Protein AF-A0A7J9ZP73-F1 (afdb_monomer)

Solvent-accessible surface area (backbone atoms only — not comparable to full-atom values): 9894 Å² total; per-residue (Å²): 138,87,81,84,78,84,78,83,79,86,74,84,54,71,73,66,78,67,55,76,90,69,78,87,76,85,86,81,82,85,82,79,86,84,84,83,92,80,88,84,81,82,84,74,81,84,78,79,77,85,75,76,73,77,71,78,84,77,76,79,77,88,71,97,74,85,87,87,83,90,74,56,74,65,59,51,48,53,53,51,52,50,44,49,45,37,36,72,78,68,68,41,88,68,55,72,68,56,54,54,49,52,54,49,52,53,53,50,52,42,34,72,75,46,47,89,74,12,70,66,55,52,51,55,58,72,68,47,70,89,87,82,80,83,92,74,88,84,130

Structure (mmCIF, N/CA/C/O backbone):
data_AF-A0A7J9ZP73-F1
#
_entry.id   AF-A0A7J9ZP73-F1
#
loop_
_atom_site.group_PDB
_atom_site.id
_atom_site.type_symbol
_atom_site.label_atom_id
_atom_site.label_alt_id
_atom_site.label_comp_id
_atom_site.label_asym_id
_atom_site.label_entity_id
_atom_site.label_seq_id
_atom_site.pdbx_PDB_ins_code
_atom_site.Cartn_x
_atom_site.Cartn_y
_atom_site.Cartn_z
_atom_site.occupancy
_atom_site.B_iso_or_equiv
_atom_site.auth_seq_id
_atom_site.auth_comp_id
_atom_site.auth_asym_id
_atom_site.auth_atom_id
_atom_site.pdbx_PDB_model_num
ATOM 1 N N . MET A 1 1 ? 33.137 33.654 18.403 1.00 43.41 1 MET A N 1
ATOM 2 C CA . MET A 1 1 ? 32.162 32.858 17.625 1.00 43.41 1 MET A CA 1
ATOM 3 C C . MET A 1 1 ? 32.699 32.674 16.212 1.00 43.41 1 MET A C 1
ATOM 5 O O . MET A 1 1 ? 32.753 33.643 15.468 1.00 43.41 1 MET A O 1
ATOM 9 N N . ALA A 1 2 ? 33.208 31.484 15.880 1.00 46.41 2 ALA A N 1
ATOM 10 C CA . ALA A 1 2 ? 33.853 31.215 14.594 1.00 46.41 2 ALA A CA 1
ATOM 11 C C . ALA A 1 2 ? 32.820 30.741 13.557 1.00 46.41 2 ALA A C 1
ATOM 13 O O . ALA A 1 2 ? 32.136 29.745 13.771 1.00 46.41 2 ALA A O 1
ATOM 14 N N . SER A 1 3 ? 32.706 31.474 12.449 1.00 51.09 3 SER A N 1
ATOM 15 C CA . SER A 1 3 ? 31.826 31.156 11.320 1.00 51.09 3 SER A CA 1
ATOM 16 C C . SER A 1 3 ? 32.435 30.035 10.470 1.00 51.09 3 SER A C 1
ATOM 18 O O . SER A 1 3 ? 33.558 30.162 9.974 1.00 51.09 3 SER A O 1
ATOM 20 N N . ALA A 1 4 ? 31.719 28.919 10.320 1.00 58.16 4 ALA A N 1
ATOM 21 C CA . ALA A 1 4 ? 32.162 27.778 9.526 1.00 58.16 4 ALA A CA 1
ATOM 22 C C . ALA A 1 4 ? 32.095 28.110 8.022 1.00 58.16 4 ALA A C 1
ATOM 24 O O . ALA A 1 4 ? 31.022 28.293 7.449 1.00 58.16 4 ALA A O 1
ATOM 25 N N . ARG A 1 5 ? 33.259 28.183 7.362 1.00 57.28 5 ARG A N 1
ATOM 26 C CA . ARG A 1 5 ? 33.366 28.377 5.907 1.00 57.28 5 ARG A CA 1
ATOM 27 C C . ARG A 1 5 ? 32.904 27.118 5.169 1.00 57.28 5 ARG A C 1
ATOM 29 O O . ARG A 1 5 ? 33.578 26.092 5.215 1.00 57.28 5 ARG A O 1
ATOM 36 N N . SER A 1 6 ? 31.800 27.224 4.429 1.00 67.56 6 SER A N 1
ATOM 37 C CA . SER A 1 6 ? 31.396 26.230 3.429 1.00 67.56 6 SER A CA 1
ATOM 38 C C . SER A 1 6 ? 32.473 26.144 2.341 1.00 67.56 6 SER A C 1
ATOM 40 O O . SER A 1 6 ? 32.657 27.069 1.546 1.00 67.56 6 SER A O 1
ATOM 42 N N . ARG A 1 7 ? 33.243 25.053 2.342 1.00 69.88 7 ARG A N 1
ATOM 43 C CA . ARG A 1 7 ? 34.261 24.786 1.326 1.00 69.88 7 ARG A CA 1
ATOM 44 C C . ARG A 1 7 ? 33.558 24.132 0.140 1.00 69.88 7 ARG A C 1
ATOM 46 O O . ARG A 1 7 ? 33.253 22.945 0.177 1.00 69.88 7 ARG A O 1
ATOM 53 N N . ARG A 1 8 ? 33.263 24.917 -0.898 1.00 71.00 8 ARG A N 1
ATOM 54 C CA . ARG A 1 8 ? 32.769 24.376 -2.170 1.00 71.00 8 ARG A CA 1
ATOM 55 C C . ARG A 1 8 ? 33.870 23.507 -2.775 1.00 71.00 8 ARG A C 1
ATOM 57 O O . ARG A 1 8 ? 34.963 23.998 -3.048 1.00 71.00 8 ARG A O 1
ATOM 64 N N . VAL A 1 9 ? 33.593 22.217 -2.918 1.00 75.75 9 VAL A N 1
ATOM 65 C CA . VAL A 1 9 ? 34.465 21.278 -3.624 1.00 75.75 9 VAL A CA 1
ATOM 66 C C . VAL A 1 9 ? 34.189 21.444 -5.114 1.00 75.75 9 VAL A C 1
ATOM 68 O O . VAL A 1 9 ? 33.047 21.304 -5.548 1.00 75.75 9 VAL A O 1
ATOM 71 N N . ASN A 1 10 ? 35.224 21.769 -5.887 1.00 73.88 10 ASN A N 1
ATOM 72 C CA . ASN A 1 10 ? 35.134 21.788 -7.342 1.00 73.88 10 ASN A CA 1
ATOM 73 C C . ASN A 1 10 ? 35.196 20.345 -7.845 1.00 73.88 10 ASN A C 1
ATOM 75 O O . ASN A 1 10 ? 36.217 19.677 -7.693 1.00 73.88 10 ASN A O 1
ATOM 79 N N . LEU A 1 11 ? 34.088 19.868 -8.407 1.00 79.06 11 LEU A N 1
ATOM 80 C CA . LEU A 1 11 ? 34.029 18.592 -9.111 1.00 79.06 11 LEU A CA 1
ATOM 81 C C . LEU A 1 11 ? 34.440 18.804 -10.577 1.00 79.06 11 LEU A C 1
ATOM 83 O O . LEU A 1 11 ? 34.036 19.813 -11.164 1.00 79.06 11 LEU A O 1
ATOM 87 N N . PRO A 1 12 ? 35.218 17.880 -11.169 1.00 80.75 12 PRO A N 1
ATOM 88 C CA . PRO A 1 12 ? 35.587 17.951 -12.578 1.00 80.75 12 PRO A CA 1
ATOM 89 C C . PRO A 1 12 ? 34.332 17.930 -13.457 1.00 80.75 12 PRO A C 1
ATOM 91 O O . PRO A 1 12 ? 33.377 17.191 -13.200 1.00 80.75 12 PRO A O 1
ATOM 94 N N . GLY A 1 13 ? 34.316 18.779 -14.484 1.00 78.94 13 GLY A N 1
ATOM 95 C CA . GLY A 1 13 ? 33.191 18.881 -15.410 1.00 78.94 13 GLY A CA 1
ATOM 96 C C . GLY A 1 13 ? 33.041 17.627 -16.275 1.00 78.94 13 GLY A C 1
ATOM 97 O O . GLY A 1 13 ? 33.998 16.890 -16.501 1.00 78.94 13 GLY A O 1
ATOM 98 N N . ALA A 1 14 ? 31.848 17.401 -16.832 1.00 77.56 14 ALA A N 1
ATOM 99 C CA . ALA A 1 14 ? 31.577 16.243 -17.693 1.00 77.56 14 ALA A CA 1
ATOM 100 C C . ALA A 1 14 ? 32.553 16.130 -18.883 1.00 77.56 14 ALA A C 1
ATOM 102 O O . ALA A 1 14 ? 32.925 15.030 -19.278 1.00 77.56 14 ALA A O 1
ATOM 103 N N . ALA A 1 15 ? 33.029 17.261 -19.409 1.00 68.31 15 ALA A N 1
ATOM 104 C CA . ALA A 1 15 ? 34.023 17.292 -20.481 1.00 68.31 15 ALA A CA 1
ATOM 105 C C . ALA A 1 15 ? 35.360 16.626 -20.098 1.00 68.31 15 ALA A C 1
ATOM 107 O O . ALA A 1 15 ? 36.056 16.117 -20.972 1.00 68.31 15 ALA A O 1
ATOM 108 N N . GLU A 1 16 ? 35.710 16.596 -18.809 1.00 74.62 16 GLU A N 1
ATOM 109 C CA . GLU A 1 16 ? 36.910 15.915 -18.314 1.00 74.62 16 GLU A CA 1
ATOM 110 C C . GLU A 1 16 ? 36.682 14.412 -18.139 1.00 74.62 16 GLU A C 1
ATOM 112 O O . GLU A 1 16 ? 37.574 13.622 -18.436 1.00 74.62 16 GLU A O 1
ATOM 117 N N . LEU A 1 17 ? 35.471 14.006 -17.740 1.00 76.38 17 LEU A N 1
ATOM 118 C CA . LEU A 1 17 ? 35.100 12.594 -17.588 1.00 76.38 17 LEU A CA 1
ATOM 119 C C . LEU A 1 17 ? 35.049 11.850 -18.926 1.00 76.38 17 LEU A C 1
ATOM 121 O O . LEU A 1 17 ? 35.345 10.661 -18.986 1.00 76.38 17 LEU A O 1
ATOM 125 N N . PHE A 1 18 ? 34.670 12.551 -19.995 1.00 73.56 18 PHE A N 1
ATOM 126 C CA . PHE A 1 18 ? 34.523 11.977 -21.331 1.00 73.56 18 PHE A CA 1
ATOM 127 C C . PHE A 1 18 ? 35.654 12.372 -22.283 1.00 73.56 18 PHE A C 1
ATOM 129 O O . PHE A 1 18 ? 35.516 12.177 -23.490 1.00 73.56 18 PHE A O 1
ATOM 136 N N . ARG A 1 19 ? 36.773 12.915 -21.774 1.00 71.19 19 ARG A N 1
ATOM 137 C CA . ARG A 1 19 ? 37.930 13.239 -22.614 1.00 71.19 19 ARG A CA 1
ATOM 138 C C . ARG A 1 19 ? 38.539 11.938 -23.156 1.00 71.19 19 ARG A C 1
ATOM 140 O O . ARG A 1 19 ? 39.084 11.160 -22.373 1.00 71.19 19 ARG A O 1
ATOM 147 N N . PRO A 1 20 ? 38.510 11.697 -24.479 1.00 66.81 20 PRO A N 1
ATOM 148 C CA . PRO A 1 20 ? 39.157 10.531 -25.061 1.00 66.81 20 PRO A CA 1
ATOM 149 C C . PRO A 1 20 ? 40.669 10.656 -24.853 1.00 66.81 20 PRO A C 1
ATOM 151 O O . PRO A 1 20 ? 41.276 11.645 -25.272 1.00 66.81 20 PRO A O 1
ATOM 154 N N . THR A 1 21 ? 41.292 9.668 -24.211 1.00 57.50 21 THR A N 1
ATOM 155 C CA . THR A 1 21 ? 42.751 9.558 -24.081 1.00 57.50 21 THR A CA 1
ATOM 156 C C . THR A 1 21 ? 43.356 9.127 -25.417 1.00 57.50 21 THR A C 1
ATOM 158 O O . THR A 1 21 ? 43.883 8.026 -25.547 1.00 57.50 21 THR A O 1
ATOM 161 N N . THR A 1 22 ? 43.246 9.966 -26.445 1.00 55.03 22 THR A N 1
ATOM 162 C CA . THR A 1 22 ? 44.086 9.822 -27.632 1.00 55.03 22 THR A CA 1
ATOM 163 C C . THR A 1 22 ? 45.334 10.666 -27.410 1.00 55.03 22 THR A C 1
ATOM 165 O O . THR A 1 22 ? 45.267 11.889 -27.284 1.00 55.03 22 THR A O 1
ATOM 168 N N . SER A 1 23 ? 46.475 9.996 -27.271 1.00 47.88 23 SER A N 1
ATOM 169 C CA . SER A 1 23 ? 47.790 10.631 -27.221 1.00 47.88 23 SER A CA 1
ATOM 170 C C . SER A 1 23 ? 47.969 11.571 -28.420 1.00 47.88 23 SER A C 1
ATOM 172 O O . SER A 1 23 ? 47.596 11.189 -29.534 1.00 47.88 23 SER A O 1
ATOM 174 N N . PRO A 1 24 ? 48.552 12.773 -28.257 1.00 47.19 24 PRO A N 1
ATOM 175 C CA . PRO A 1 24 ? 48.954 13.569 -29.404 1.00 47.19 2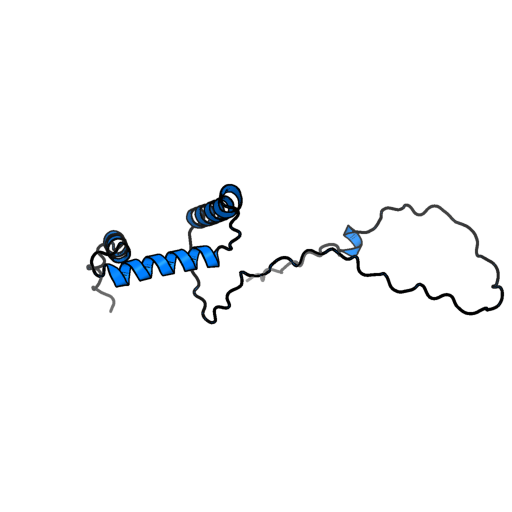4 PRO A CA 1
ATOM 176 C C . PRO A 1 24 ? 50.205 12.925 -30.012 1.00 47.19 24 PRO A C 1
ATOM 178 O O . PRO A 1 24 ? 51.295 12.995 -29.448 1.00 47.19 24 PRO A O 1
ATOM 181 N N . ALA A 1 25 ? 50.038 12.252 -31.150 1.00 46.78 25 ALA A N 1
ATOM 182 C CA . ALA A 1 25 ? 51.156 11.889 -32.012 1.00 46.78 25 ALA A CA 1
ATOM 183 C C . ALA A 1 25 ? 51.759 13.166 -32.645 1.00 46.78 25 ALA A C 1
ATOM 185 O O . ALA A 1 25 ? 51.019 14.122 -32.901 1.00 46.78 25 ALA A O 1
ATOM 186 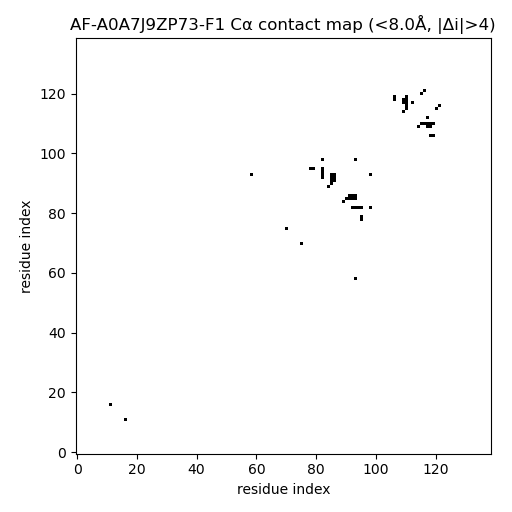N N . PRO A 1 26 ? 53.079 13.223 -32.898 1.00 48.94 26 PRO A N 1
ATOM 187 C CA . PRO A 1 26 ? 53.720 14.416 -33.439 1.00 48.94 26 PRO A CA 1
ATOM 188 C C . PRO A 1 26 ? 53.521 14.566 -34.961 1.00 48.94 26 PRO A C 1
ATOM 190 O O . PRO A 1 26 ? 53.806 13.648 -35.716 1.00 48.94 26 PRO A O 1
ATOM 193 N N . GLN A 1 27 ? 53.075 15.772 -35.344 1.00 48.81 27 GLN A N 1
ATOM 194 C CA . GLN A 1 27 ? 53.282 16.559 -36.581 1.00 48.81 27 GLN A CA 1
ATOM 195 C C . GLN A 1 27 ? 53.126 15.928 -37.985 1.00 48.81 27 GLN A C 1
ATOM 197 O O . GLN A 1 27 ? 53.837 15.006 -38.367 1.00 48.81 27 GLN A O 1
ATOM 202 N N . ALA A 1 28 ? 52.334 16.607 -38.829 1.00 46.06 28 ALA A N 1
ATOM 203 C CA . ALA A 1 28 ? 52.503 16.662 -40.287 1.00 46.06 28 ALA A CA 1
ATOM 204 C C . ALA A 1 28 ? 52.243 18.113 -40.794 1.00 46.06 28 ALA A C 1
ATOM 206 O O . ALA A 1 28 ? 51.439 18.816 -40.179 1.00 46.06 28 ALA A O 1
ATOM 207 N N . PRO A 1 29 ? 52.952 18.588 -41.843 1.00 53.78 29 PRO A N 1
ATOM 208 C CA . PRO A 1 29 ? 53.025 20.000 -42.267 1.00 53.78 29 PRO A CA 1
ATOM 209 C C . PRO A 1 29 ? 51.741 20.520 -42.958 1.00 53.78 29 PRO A C 1
ATOM 211 O O . PRO A 1 29 ? 50.882 19.718 -43.324 1.00 53.78 29 PRO A O 1
ATOM 214 N N . PRO A 1 30 ? 51.582 21.853 -43.131 1.00 58.44 30 PRO A N 1
ATOM 215 C CA . PRO A 1 30 ? 50.337 22.461 -43.610 1.00 58.44 30 PRO A CA 1
ATOM 216 C C . PRO A 1 30 ? 50.002 22.094 -45.071 1.00 58.44 30 PRO A C 1
ATOM 218 O O . PRO A 1 30 ? 50.911 22.030 -45.902 1.00 58.44 30 PRO A O 1
ATOM 221 N N . PRO A 1 31 ? 48.713 21.901 -45.417 1.00 53.62 31 PRO A N 1
ATOM 222 C CA . PRO A 1 31 ? 48.285 21.728 -46.801 1.00 53.62 31 PRO A CA 1
ATOM 223 C C . PRO A 1 31 ? 48.338 23.062 -47.568 1.00 53.62 31 PRO A C 1
ATOM 225 O O . PRO A 1 31 ? 48.064 24.126 -47.014 1.00 53.62 31 PRO A O 1
ATOM 228 N N . GLY A 1 32 ? 48.721 22.987 -48.846 1.00 56.47 32 GLY A N 1
ATOM 229 C CA . GLY A 1 32 ? 48.766 24.113 -49.784 1.00 56.47 32 GLY A CA 1
ATOM 230 C C . GLY A 1 32 ? 47.382 24.672 -50.173 1.00 56.47 32 GLY A C 1
ATOM 231 O O . GLY A 1 32 ? 46.360 24.165 -49.709 1.00 56.47 32 GLY A O 1
ATOM 232 N N . PRO A 1 33 ? 47.345 25.735 -51.001 1.00 58.47 33 PRO A N 1
ATOM 233 C CA . PRO A 1 33 ? 46.143 26.528 -51.285 1.00 58.47 33 PRO A CA 1
ATOM 234 C C . PRO A 1 33 ? 45.065 25.764 -52.085 1.00 58.47 33 PRO A C 1
ATOM 236 O O . PRO A 1 33 ? 45.374 24.759 -52.730 1.00 58.47 33 PRO A O 1
ATOM 239 N N . PRO A 1 34 ? 43.796 26.222 -52.032 1.00 56.16 34 PRO A N 1
ATOM 240 C CA . PRO A 1 34 ? 42.624 25.434 -52.415 1.00 56.16 34 PRO A CA 1
ATOM 241 C C . PRO A 1 34 ? 42.405 25.389 -53.936 1.00 56.16 34 PRO A C 1
ATOM 243 O O . PRO A 1 34 ? 42.719 26.365 -54.619 1.00 56.16 34 PRO A O 1
ATOM 246 N N . PRO A 1 35 ? 41.808 24.313 -54.481 1.00 49.28 35 PRO A N 1
ATOM 247 C CA . PRO A 1 35 ? 41.139 24.372 -55.769 1.00 49.28 35 PRO A CA 1
ATOM 248 C C . PRO A 1 35 ? 39.687 24.858 -55.631 1.00 49.28 35 PRO A C 1
ATOM 250 O O . PRO A 1 35 ? 39.020 24.645 -54.620 1.00 49.28 35 PRO A O 1
ATOM 253 N N . ASP A 1 36 ? 39.279 25.525 -56.702 1.00 43.97 36 ASP A N 1
ATOM 254 C CA . ASP A 1 36 ? 38.067 26.296 -56.965 1.00 43.97 36 ASP A CA 1
ATOM 255 C C . ASP A 1 36 ? 36.731 25.541 -56.781 1.00 43.97 36 ASP A C 1
ATOM 257 O O . ASP A 1 36 ? 36.660 24.311 -56.843 1.00 43.97 36 ASP A O 1
ATOM 261 N N . GLU A 1 37 ? 35.674 26.322 -56.561 1.00 44.84 37 GLU A N 1
ATOM 262 C CA . GLU A 1 37 ? 34.311 25.932 -56.185 1.00 44.84 37 GLU A CA 1
ATOM 263 C C . GLU A 1 37 ? 33.545 25.097 -57.233 1.00 44.84 37 GLU A C 1
ATOM 265 O O . GLU A 1 37 ? 33.539 25.380 -58.430 1.00 44.84 37 GLU A O 1
ATOM 270 N N . GLY A 1 38 ? 32.748 24.141 -56.740 1.00 45.31 38 GLY A N 1
ATOM 271 C CA . GLY A 1 38 ? 31.564 23.603 -57.417 1.00 45.31 38 GLY A CA 1
ATOM 272 C C . GLY A 1 38 ? 30.470 23.277 -56.379 1.00 45.31 38 GLY A C 1
ATOM 273 O O . GLY A 1 38 ? 30.803 22.694 -55.345 1.00 45.31 38 GLY A O 1
ATOM 274 N N . PRO A 1 39 ? 29.184 23.644 -56.574 1.00 52.28 39 PRO A N 1
ATOM 275 C CA . PRO A 1 39 ? 28.119 23.396 -55.591 1.00 52.28 39 PRO A CA 1
ATOM 276 C C . PRO A 1 39 ? 27.309 22.117 -55.930 1.00 52.28 39 PRO A C 1
ATOM 278 O O . PRO A 1 39 ? 27.427 21.594 -57.036 1.00 52.28 39 PRO A O 1
ATOM 281 N N . PRO A 1 40 ? 26.350 21.676 -55.090 1.00 48.50 40 PRO A N 1
ATOM 282 C CA . PRO A 1 40 ? 26.472 21.091 -53.753 1.00 48.50 40 PRO A CA 1
ATOM 283 C C . PRO A 1 40 ? 25.996 19.611 -53.743 1.00 48.50 40 PRO A C 1
ATOM 285 O O . PRO A 1 40 ? 25.244 19.174 -54.611 1.00 48.50 40 PRO A O 1
ATOM 288 N N . THR A 1 41 ? 26.350 18.810 -52.734 1.00 49.56 41 THR A N 1
ATOM 289 C CA . THR A 1 41 ? 25.590 17.580 -52.412 1.00 49.56 41 THR A CA 1
ATOM 290 C C . THR A 1 41 ? 25.221 17.610 -50.939 1.00 49.56 41 THR A C 1
ATOM 292 O O . THR A 1 41 ? 26.057 17.398 -50.063 1.00 49.56 41 THR A O 1
ATOM 295 N N . GLU A 1 42 ? 23.957 17.932 -50.681 1.00 56.62 42 GLU A N 1
ATOM 296 C CA . GLU A 1 42 ? 23.349 17.863 -49.359 1.00 56.62 42 GLU A CA 1
ATOM 297 C C . GLU A 1 42 ? 23.360 16.411 -48.846 1.00 56.62 42 GLU A C 1
ATOM 299 O O . GLU A 1 42 ? 22.911 15.500 -49.551 1.00 56.62 42 GLU A O 1
ATOM 304 N N . PRO A 1 43 ? 23.808 16.151 -47.608 1.00 52.53 43 PRO A N 1
ATOM 305 C CA . PRO A 1 43 ? 23.465 14.915 -46.928 1.00 52.53 43 PRO A CA 1
ATOM 306 C C . PRO A 1 43 ? 21.975 14.965 -46.566 1.00 52.53 43 PRO A C 1
ATOM 308 O O . PRO A 1 43 ? 21.552 15.730 -45.700 1.00 52.53 43 PRO A O 1
ATOM 311 N N . GLY A 1 44 ? 21.174 14.152 -47.256 1.00 54.38 44 GLY A N 1
ATOM 312 C CA . GLY A 1 44 ? 19.746 14.007 -46.980 1.00 54.38 44 GLY A CA 1
ATOM 313 C C . GLY A 1 44 ? 19.463 13.635 -45.512 1.00 54.38 44 GLY A C 1
ATOM 314 O O . GLY A 1 44 ? 20.291 12.994 -44.855 1.00 54.38 44 GLY A O 1
ATOM 315 N N . PRO A 1 45 ? 18.294 14.020 -44.971 1.00 58.47 45 PRO A N 1
ATOM 316 C CA . PRO A 1 45 ? 17.977 13.842 -43.560 1.00 58.47 45 PRO A CA 1
ATOM 317 C C . PRO A 1 45 ? 17.921 12.352 -43.174 1.00 58.47 45 PRO A C 1
ATOM 319 O O . PRO A 1 45 ? 17.446 11.522 -43.957 1.00 58.47 45 PRO A O 1
ATOM 322 N N . PRO A 1 46 ? 18.361 11.981 -41.956 1.00 53.81 46 PRO A N 1
ATOM 323 C CA . PRO A 1 46 ? 18.316 10.600 -41.501 1.00 53.81 46 PRO A CA 1
ATOM 324 C C . PRO A 1 46 ? 16.861 10.133 -41.387 1.00 53.81 46 PRO A C 1
ATOM 326 O O . PRO A 1 46 ? 16.061 10.694 -40.637 1.00 53.81 46 PRO A O 1
ATOM 329 N N . GLN A 1 47 ? 16.519 9.078 -42.129 1.00 62.03 47 GLN A N 1
ATOM 330 C CA . GLN A 1 47 ? 15.216 8.426 -42.038 1.00 62.03 47 GLN A CA 1
ATOM 331 C C . GLN A 1 47 ? 14.967 7.951 -40.594 1.00 62.03 47 GLN A C 1
ATOM 333 O O . GLN A 1 47 ? 15.806 7.237 -40.028 1.00 62.03 47 GLN A O 1
ATOM 338 N N . PRO A 1 48 ? 13.819 8.285 -39.978 1.00 51.81 48 PRO A N 1
ATOM 339 C CA . PRO A 1 48 ? 13.492 7.787 -38.657 1.00 51.81 48 PRO A CA 1
ATOM 340 C C . PRO A 1 48 ? 13.237 6.284 -38.757 1.00 51.81 48 PRO A C 1
ATOM 342 O O . PRO A 1 48 ? 12.331 5.819 -39.451 1.00 51.81 48 PRO A O 1
ATOM 345 N N . ARG A 1 49 ? 14.063 5.510 -38.051 1.00 58.56 49 ARG A N 1
ATOM 346 C CA . ARG A 1 49 ? 13.913 4.063 -37.909 1.00 58.56 49 ARG A CA 1
ATOM 347 C C . ARG A 1 49 ? 12.505 3.761 -37.381 1.00 58.56 49 ARG A C 1
ATOM 349 O O . ARG A 1 49 ? 12.198 3.984 -36.211 1.00 58.56 49 ARG A O 1
ATOM 356 N N . ARG A 1 50 ? 11.647 3.242 -38.265 1.00 56.41 50 ARG A N 1
ATOM 357 C CA . ARG A 1 50 ? 10.409 2.529 -37.928 1.00 56.41 50 ARG A CA 1
ATOM 358 C C . ARG A 1 50 ? 10.741 1.474 -36.873 1.00 56.41 50 ARG A C 1
ATOM 360 O O . ARG A 1 50 ? 11.519 0.568 -37.154 1.00 56.41 50 ARG A O 1
ATOM 367 N N . GLY A 1 51 ? 10.142 1.576 -35.687 1.00 55.03 51 GLY A N 1
ATOM 368 C CA . GLY A 1 51 ? 10.203 0.486 -34.709 1.00 55.03 51 GLY A CA 1
ATOM 369 C C . GLY A 1 51 ? 10.331 0.856 -33.236 1.00 55.03 51 GLY A C 1
ATOM 370 O O . GLY A 1 51 ? 10.630 -0.028 -32.442 1.00 55.03 51 GLY A O 1
ATOM 371 N N . ALA A 1 52 ? 10.075 2.093 -32.808 1.00 52.81 52 ALA A N 1
ATOM 372 C CA . ALA A 1 52 ? 9.794 2.317 -31.393 1.00 52.81 52 ALA A CA 1
ATOM 373 C C . ALA A 1 52 ? 8.355 1.860 -31.127 1.00 52.81 52 ALA A C 1
ATOM 375 O O . ALA A 1 52 ? 7.402 2.603 -31.367 1.00 52.81 52 ALA A O 1
ATOM 376 N N . ARG A 1 53 ? 8.190 0.603 -30.683 1.00 57.75 53 ARG A N 1
ATOM 377 C C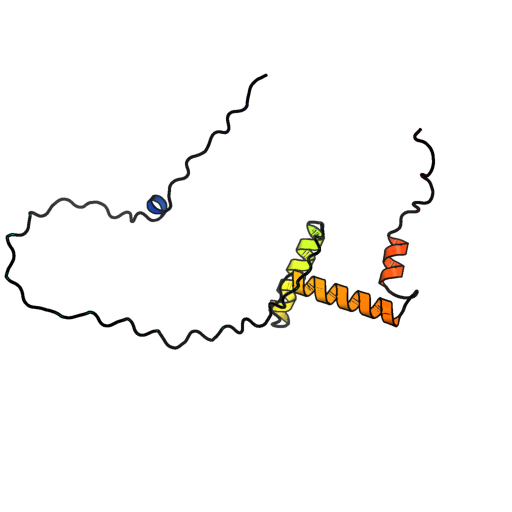A . ARG A 1 53 ? 6.957 0.126 -30.038 1.00 57.75 53 ARG A CA 1
ATOM 378 C C . ARG A 1 53 ? 6.490 1.246 -29.120 1.00 57.75 53 ARG A C 1
ATOM 380 O O . ARG A 1 53 ? 7.203 1.581 -28.178 1.00 57.75 53 ARG A O 1
ATOM 387 N N . LYS A 1 54 ? 5.334 1.836 -29.432 1.00 52.03 54 LYS A N 1
ATOM 388 C CA . LYS A 1 54 ? 4.656 2.834 -28.608 1.00 52.03 54 LYS A CA 1
ATOM 389 C C . LYS A 1 54 ? 4.504 2.190 -27.234 1.00 52.03 54 LYS A C 1
ATOM 391 O O . LYS A 1 54 ? 3.617 1.358 -27.042 1.00 52.03 54 LYS A O 1
ATOM 396 N N . ALA A 1 55 ? 5.451 2.458 -26.333 1.00 59.56 55 ALA A N 1
ATOM 397 C CA . ALA A 1 55 ? 5.383 2.009 -24.960 1.00 59.56 55 ALA A CA 1
ATOM 398 C C . ALA A 1 55 ? 4.022 2.502 -24.492 1.00 59.56 55 ALA A C 1
ATOM 400 O O . ALA A 1 55 ? 3.739 3.696 -24.580 1.00 59.56 55 ALA A O 1
ATOM 401 N N . ARG A 1 56 ? 3.120 1.576 -24.166 1.00 55.50 56 ARG A N 1
ATOM 402 C CA . ARG A 1 56 ? 1.781 1.929 -23.714 1.00 55.50 56 ARG A CA 1
ATOM 403 C C . ARG A 1 56 ? 1.968 2.630 -22.373 1.00 55.50 56 ARG A C 1
ATOM 405 O O . ARG A 1 56 ? 1.991 1.984 -21.336 1.00 55.50 56 ARG A O 1
ATOM 412 N N . THR A 1 57 ? 2.153 3.946 -22.395 1.00 54.00 57 THR A N 1
ATOM 413 C CA . THR A 1 57 ? 2.257 4.816 -21.219 1.00 54.00 57 THR A CA 1
ATOM 414 C C . THR A 1 57 ? 0.870 5.029 -20.613 1.00 54.00 57 THR A C 1
ATOM 416 O O . THR A 1 57 ? 0.470 6.154 -20.333 1.00 54.00 57 THR A O 1
ATOM 419 N N . SER A 1 58 ? 0.096 3.955 -20.470 1.00 59.56 58 SER A N 1
ATOM 420 C CA . SER A 1 58 ? -1.211 3.984 -19.831 1.00 59.56 58 SER A CA 1
ATOM 421 C C . SER A 1 58 ? -1.028 3.501 -18.404 1.00 59.56 58 SER A C 1
ATOM 423 O O . SER A 1 58 ? -0.836 2.313 -18.163 1.00 59.56 58 SER A O 1
ATOM 425 N N . GLY A 1 59 ? -1.025 4.446 -17.472 1.00 58.22 59 GLY A N 1
ATOM 426 C CA . GLY A 1 59 ? -0.910 4.149 -16.046 1.00 58.22 59 GLY A CA 1
ATOM 427 C C . GLY A 1 59 ? -0.831 5.386 -15.158 1.00 58.22 59 GLY A C 1
ATOM 428 O O . GLY A 1 59 ? -1.080 5.289 -13.964 1.00 58.22 59 GLY A O 1
ATOM 429 N N . ARG A 1 60 ? -0.527 6.565 -15.719 1.00 64.88 60 ARG A N 1
ATOM 430 C CA . ARG A 1 60 ? -0.528 7.821 -14.958 1.00 64.88 60 ARG A CA 1
ATOM 431 C C . ARG A 1 60 ? -1.938 8.404 -14.910 1.00 64.88 60 ARG A C 1
ATOM 433 O O . ARG A 1 60 ? -2.271 9.287 -15.697 1.00 64.88 60 ARG A O 1
ATOM 440 N N . GLN A 1 61 ? -2.756 7.889 -13.996 1.00 77.75 61 GLN A N 1
ATOM 441 C CA . GLN A 1 61 ? -3.942 8.604 -13.532 1.00 77.75 61 GLN A CA 1
ATOM 442 C C . GLN A 1 61 ? -3.492 9.935 -12.913 1.00 77.75 61 GLN A C 1
ATOM 444 O O . GLN A 1 61 ? -2.524 9.969 -12.146 1.00 77.75 61 GLN A O 1
ATOM 449 N N . ARG A 1 62 ? -4.141 11.037 -13.301 1.00 83.06 62 ARG A N 1
ATOM 450 C CA . ARG A 1 62 ? -3.903 12.344 -12.681 1.00 83.06 62 ARG A CA 1
ATOM 451 C C . ARG A 1 62 ? -4.685 12.394 -11.371 1.00 83.06 62 ARG A C 1
ATOM 453 O O . ARG A 1 62 ? -5.863 12.060 -11.362 1.00 83.06 62 ARG A O 1
ATOM 460 N N . HIS A 1 63 ? -4.003 12.768 -10.297 1.00 85.88 63 HIS A N 1
ATOM 461 C CA . HIS A 1 63 ? -4.602 13.050 -8.999 1.00 85.88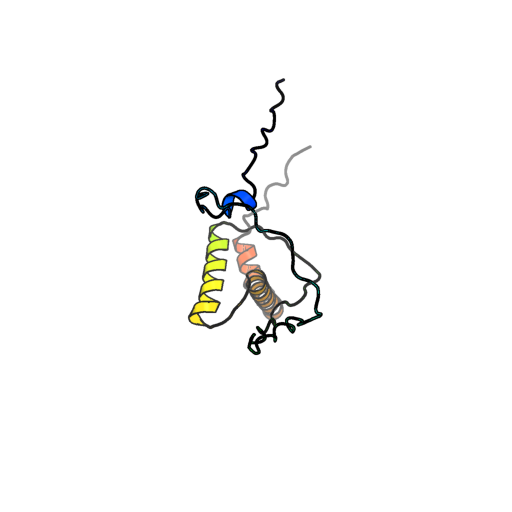 63 HIS A CA 1
ATOM 462 C C . HIS A 1 63 ? -4.315 14.514 -8.691 1.00 85.88 63 HIS A C 1
ATOM 464 O O . HIS A 1 63 ? -3.158 14.931 -8.792 1.00 85.88 63 HIS A O 1
ATOM 470 N N . ASP A 1 64 ? -5.360 15.268 -8.369 1.00 89.56 64 ASP A N 1
ATOM 471 C CA . ASP A 1 64 ? -5.259 16.710 -8.125 1.00 89.56 64 ASP A CA 1
ATOM 472 C C . ASP A 1 64 ? -4.827 17.007 -6.683 1.00 89.56 64 ASP A C 1
ATOM 474 O O . ASP A 1 64 ? -4.186 18.020 -6.406 1.00 89.56 64 ASP A O 1
ATOM 478 N N . GLU A 1 65 ? -5.097 16.066 -5.778 1.00 92.81 65 GLU A N 1
ATOM 479 C CA . GLU A 1 65 ? -4.740 16.137 -4.367 1.00 92.81 65 GLU A CA 1
ATOM 480 C C . GLU A 1 65 ? -3.600 15.173 -4.022 1.00 92.81 65 GLU A C 1
ATOM 482 O O . GLU A 1 65 ? -3.436 14.104 -4.622 1.00 92.81 65 GLU A O 1
ATOM 487 N N . LYS A 1 66 ? -2.793 15.552 -3.026 1.00 93.25 66 LYS A N 1
ATOM 488 C CA . LYS A 1 66 ? -1.657 14.762 -2.545 1.00 93.25 66 LYS A CA 1
ATOM 489 C C . LYS A 1 66 ? -1.636 14.727 -1.023 1.00 93.25 66 LYS A C 1
ATOM 491 O O . LYS A 1 66 ? -1.625 15.772 -0.380 1.00 93.25 66 LYS A O 1
ATOM 496 N N . ILE A 1 67 ? -1.468 13.527 -0.479 1.00 93.25 67 ILE A N 1
ATOM 497 C CA . ILE A 1 67 ? -1.091 13.293 0.917 1.00 93.25 67 ILE A CA 1
ATOM 498 C C . ILE A 1 67 ? 0.397 12.930 1.006 1.00 93.25 67 ILE A C 1
ATOM 500 O O . ILE A 1 67 ? 0.964 12.376 0.062 1.00 93.25 67 ILE A O 1
ATOM 504 N N . THR A 1 68 ? 1.045 13.250 2.127 1.00 95.88 68 THR A N 1
ATOM 505 C CA . THR A 1 68 ? 2.424 12.816 2.413 1.00 95.88 68 THR A CA 1
ATOM 506 C C . THR A 1 68 ? 2.390 11.899 3.620 1.00 95.88 68 THR A C 1
ATOM 508 O O . THR A 1 68 ? 1.842 12.278 4.649 1.00 95.88 68 THR A O 1
ATOM 511 N N . VAL A 1 69 ? 2.959 10.704 3.485 1.00 95.38 69 VAL A N 1
ATOM 512 C CA . VAL A 1 69 ? 2.977 9.688 4.541 1.00 95.38 69 VAL A CA 1
ATOM 513 C C . VAL A 1 69 ? 4.426 9.389 4.895 1.00 95.38 69 VAL A C 1
ATOM 515 O O . VAL A 1 69 ? 5.260 9.223 4.001 1.00 95.38 69 VAL A O 1
ATOM 518 N N . TYR A 1 70 ? 4.714 9.335 6.191 1.00 96.19 70 TYR A N 1
ATOM 519 C CA . TYR A 1 70 ? 5.983 8.842 6.709 1.00 96.19 70 TYR A CA 1
ATOM 520 C C . TYR A 1 70 ? 5.829 7.361 7.026 1.00 96.19 70 TYR A C 1
ATOM 522 O O . TYR A 1 70 ? 4.873 6.975 7.689 1.00 96.19 70 TYR A O 1
ATOM 530 N N . ILE A 1 71 ? 6.763 6.557 6.534 1.00 97.25 71 ILE A N 1
ATOM 531 C CA . ILE A 1 71 ? 6.821 5.116 6.774 1.00 97.25 71 ILE A CA 1
ATOM 532 C C . ILE A 1 71 ? 8.229 4.758 7.230 1.00 97.25 71 ILE A C 1
ATOM 534 O O . ILE A 1 71 ? 9.199 5.449 6.892 1.00 97.25 71 ILE A O 1
ATOM 538 N N . SER A 1 72 ? 8.336 3.694 8.010 1.00 98.19 72 SER A N 1
ATOM 539 C CA . SER A 1 72 ? 9.611 3.129 8.429 1.00 98.19 72 SER A CA 1
ATOM 540 C C . SER A 1 72 ? 10.394 2.563 7.235 1.00 98.19 72 SER A C 1
ATOM 542 O O . SER A 1 72 ? 9.879 2.384 6.126 1.00 98.19 72 SER A O 1
ATOM 544 N N . ALA A 1 73 ? 11.678 2.275 7.460 1.00 98.12 73 ALA A N 1
ATOM 545 C CA . ALA A 1 73 ? 12.512 1.638 6.445 1.00 98.12 73 ALA A CA 1
ATOM 546 C C . ALA A 1 73 ? 12.019 0.223 6.094 1.00 98.12 73 ALA A C 1
ATOM 548 O O . ALA A 1 73 ? 12.087 -0.163 4.929 1.00 98.12 73 ALA A O 1
ATOM 549 N N . GLU A 1 74 ? 11.509 -0.520 7.080 1.00 98.31 74 GLU A N 1
ATOM 550 C CA . GLU A 1 74 ? 10.985 -1.879 6.896 1.00 98.31 74 GLU A CA 1
ATOM 551 C C . GLU A 1 74 ? 9.724 -1.867 6.026 1.00 98.31 74 GLU A C 1
ATOM 553 O O . GLU A 1 74 ? 9.678 -2.539 4.999 1.00 98.31 74 GLU A O 1
ATOM 558 N N . GLU A 1 75 ? 8.765 -0.990 6.328 1.00 98.00 75 GLU A N 1
ATOM 559 C CA . GLU A 1 75 ? 7.537 -0.851 5.532 1.00 98.00 75 GLU A CA 1
ATOM 560 C C . GLU A 1 75 ? 7.825 -0.414 4.086 1.00 98.00 75 GLU A C 1
ATOM 562 O O . GLU A 1 75 ? 7.168 -0.859 3.140 1.00 98.00 75 GLU A O 1
ATOM 567 N N . LEU A 1 76 ? 8.831 0.447 3.877 1.00 98.12 76 LEU A N 1
ATOM 568 C CA . LEU A 1 76 ? 9.256 0.824 2.529 1.00 98.12 76 LEU A CA 1
ATOM 569 C C . LEU A 1 76 ? 9.845 -0.370 1.762 1.00 98.12 76 LEU A C 1
ATOM 571 O O . LEU A 1 76 ? 9.593 -0.501 0.560 1.00 98.12 76 LEU A O 1
ATOM 575 N N . LEU A 1 77 ? 10.625 -1.227 2.428 1.00 98.56 77 LEU A N 1
ATOM 576 C CA . LEU A 1 77 ? 11.171 -2.442 1.821 1.00 98.56 77 LEU A CA 1
ATOM 577 C C . LEU A 1 77 ? 10.057 -3.418 1.436 1.00 98.56 77 LEU A C 1
ATOM 579 O O . LEU A 1 77 ? 10.068 -3.914 0.308 1.00 98.56 77 LEU A O 1
ATOM 583 N N . ASP A 1 78 ? 9.069 -3.624 2.306 1.00 98.19 78 ASP A N 1
ATOM 584 C CA . ASP A 1 78 ? 7.918 -4.490 2.029 1.00 98.19 78 ASP A CA 1
ATOM 585 C C . ASP A 1 78 ? 7.098 -3.988 0.832 1.00 98.19 78 ASP A C 1
ATOM 587 O O . ASP A 1 78 ? 6.696 -4.767 -0.045 1.00 98.19 78 ASP A O 1
ATOM 591 N N . LEU A 1 79 ? 6.913 -2.668 0.724 1.00 98.06 79 LEU A N 1
ATOM 592 C CA . LEU A 1 79 ? 6.232 -2.049 -0.411 1.00 98.06 79 LEU A CA 1
ATOM 593 C C . LEU A 1 79 ? 7.004 -2.247 -1.727 1.00 98.06 79 LEU A C 1
ATOM 595 O O . LEU A 1 79 ? 6.409 -2.555 -2.766 1.00 98.06 79 LEU A O 1
ATOM 599 N N . GLU A 1 80 ? 8.329 -2.091 -1.710 1.00 98.31 80 GLU A N 1
ATOM 600 C CA . GLU A 1 80 ? 9.171 -2.314 -2.890 1.00 98.31 80 GLU A CA 1
ATOM 601 C C . GLU A 1 80 ? 9.250 -3.797 -3.272 1.00 98.31 80 GLU A C 1
ATOM 603 O O . GLU A 1 80 ? 9.173 -4.127 -4.460 1.00 98.31 80 GLU A O 1
ATOM 608 N N . HIS A 1 81 ? 9.319 -4.697 -2.291 1.00 98.44 81 HIS A N 1
ATOM 609 C CA . HIS A 1 81 ? 9.258 -6.138 -2.516 1.00 98.44 81 HIS A CA 1
ATOM 610 C C . HIS A 1 81 ? 7.931 -6.540 -3.173 1.00 98.44 81 HIS A C 1
ATOM 612 O O . HIS A 1 81 ? 7.922 -7.250 -4.185 1.00 98.44 81 HIS A O 1
ATOM 618 N N . THR A 1 82 ? 6.812 -6.005 -2.680 1.00 98.31 82 THR A N 1
ATOM 619 C CA . THR A 1 82 ? 5.485 -6.206 -3.277 1.00 98.31 82 THR A CA 1
ATOM 620 C C . THR A 1 82 ? 5.448 -5.698 -4.717 1.00 98.31 82 THR A C 1
ATOM 622 O O . THR A 1 82 ? 5.020 -6.415 -5.625 1.00 98.31 82 THR A O 1
ATOM 625 N N . ARG A 1 83 ? 5.973 -4.492 -4.975 1.00 97.75 83 ARG A N 1
ATOM 626 C CA . ARG A 1 83 ? 6.041 -3.912 -6.327 1.00 97.75 83 ARG A CA 1
ATOM 627 C C . ARG A 1 83 ? 6.841 -4.787 -7.296 1.00 97.75 83 ARG A C 1
ATOM 629 O O . ARG A 1 83 ? 6.433 -4.964 -8.447 1.00 97.75 83 ARG A O 1
ATOM 636 N N . LEU A 1 84 ? 7.980 -5.323 -6.858 1.00 98.25 84 LEU A N 1
ATOM 637 C CA . LEU A 1 84 ? 8.800 -6.221 -7.672 1.00 98.25 84 LEU A CA 1
ATOM 638 C C . LEU A 1 84 ? 8.104 -7.565 -7.908 1.00 98.25 84 LEU A C 1
ATOM 640 O O . LEU A 1 84 ? 8.134 -8.054 -9.037 1.00 98.25 84 LEU A O 1
ATOM 644 N N . THR A 1 85 ? 7.421 -8.108 -6.900 1.00 98.38 85 THR A N 1
ATOM 645 C CA . THR A 1 85 ? 6.644 -9.353 -7.001 1.00 98.38 85 THR A CA 1
ATOM 646 C C . THR A 1 85 ? 5.496 -9.216 -8.000 1.00 98.38 85 THR A C 1
ATOM 648 O O . THR A 1 85 ? 5.341 -10.064 -8.879 1.00 98.38 85 THR A O 1
ATOM 651 N N . LEU A 1 86 ? 4.745 -8.110 -7.951 1.00 97.88 86 LEU A N 1
ATOM 652 C CA . LEU A 1 86 ? 3.700 -7.792 -8.932 1.00 97.88 86 LEU A CA 1
ATOM 653 C C . LEU A 1 86 ? 4.244 -7.799 -10.364 1.00 97.88 86 LEU A C 1
ATOM 655 O O . LEU A 1 86 ? 3.637 -8.380 -11.267 1.00 97.88 86 LEU A O 1
ATOM 659 N N . ARG A 1 87 ? 5.429 -7.220 -10.573 1.00 97.12 87 ARG A N 1
ATOM 660 C CA . ARG A 1 87 ? 6.060 -7.186 -11.895 1.00 97.12 87 ARG A CA 1
ATOM 661 C C . ARG A 1 87 ? 6.612 -8.544 -12.328 1.00 97.12 87 ARG A C 1
ATOM 663 O O . ARG A 1 87 ? 6.469 -8.890 -13.496 1.00 97.12 87 ARG A O 1
ATOM 670 N N . GLY A 1 88 ? 7.281 -9.261 -11.430 1.00 98.06 88 GLY A N 1
ATOM 671 C CA . GLY A 1 88 ? 7.982 -10.510 -11.731 1.00 98.06 88 GLY A CA 1
ATOM 672 C C . GLY A 1 88 ? 7.038 -11.694 -11.903 1.00 98.06 88 GLY A C 1
ATOM 673 O O . GLY A 1 88 ? 7.137 -12.410 -12.894 1.00 98.06 88 GLY A O 1
ATOM 674 N N . SER A 1 89 ? 6.106 -11.864 -10.969 1.00 98.00 89 SER A N 1
ATOM 675 C CA . SER A 1 89 ? 5.231 -13.038 -10.913 1.00 98.00 89 SER A CA 1
ATOM 676 C C . SER A 1 89 ? 3.932 -12.846 -11.689 1.00 98.00 89 SER A C 1
ATOM 678 O O . SER A 1 89 ? 3.416 -13.800 -12.261 1.00 98.00 89 SER A O 1
ATOM 680 N N . TYR A 1 90 ? 3.413 -11.615 -11.741 1.00 97.38 90 TYR A N 1
ATOM 681 C CA . TYR A 1 90 ? 2.100 -11.328 -12.333 1.00 97.38 90 TYR A CA 1
ATOM 682 C C . TYR A 1 90 ? 2.176 -10.466 -13.602 1.00 97.38 90 TYR A C 1
ATOM 684 O O . TYR A 1 90 ? 1.161 -10.230 -14.253 1.00 97.38 90 TYR A O 1
ATOM 692 N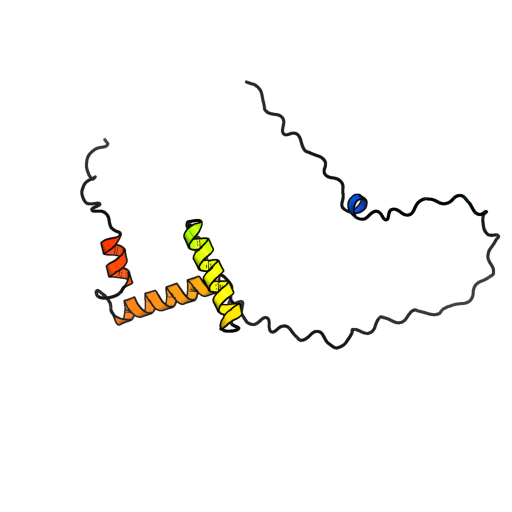 N . GLY A 1 91 ? 3.365 -9.975 -13.980 1.00 96.56 91 GLY A N 1
ATOM 693 C CA . GLY A 1 91 ? 3.542 -9.101 -15.146 1.00 96.56 91 GLY A CA 1
ATOM 694 C C . GLY A 1 91 ? 2.909 -7.710 -14.992 1.00 96.56 91 GLY A C 1
ATOM 695 O O . GLY A 1 91 ? 2.768 -6.980 -15.975 1.00 96.56 91 GLY A O 1
ATOM 696 N N . ILE A 1 92 ? 2.529 -7.325 -13.771 1.00 96.25 92 ILE A N 1
ATOM 697 C CA . ILE A 1 92 ? 1.822 -6.081 -13.467 1.00 96.25 92 ILE A CA 1
ATOM 698 C C . ILE A 1 92 ? 2.842 -4.993 -13.117 1.00 96.25 92 ILE A C 1
ATOM 700 O O . ILE A 1 92 ? 3.510 -5.033 -12.086 1.00 96.25 92 ILE A O 1
ATOM 704 N N . ALA A 1 93 ? 2.973 -3.993 -13.990 1.00 94.62 93 ALA A N 1
ATOM 705 C CA . ALA A 1 93 ? 3.850 -2.849 -13.760 1.00 94.62 93 ALA A CA 1
ATOM 706 C C . ALA A 1 93 ? 3.091 -1.714 -13.056 1.00 94.62 93 ALA A C 1
ATOM 708 O O . ALA A 1 93 ? 2.232 -1.065 -13.656 1.00 94.62 93 ALA A O 1
ATOM 709 N N . VAL A 1 94 ? 3.440 -1.457 -11.795 1.00 94.62 94 VAL A N 1
ATOM 710 C CA . VAL A 1 94 ? 2.853 -0.391 -10.969 1.00 94.62 94 VAL A CA 1
ATOM 711 C C . VAL A 1 94 ? 3.927 0.385 -10.209 1.00 94.62 94 VAL A C 1
ATOM 713 O O . VAL A 1 94 ? 5.045 -0.094 -10.008 1.00 94.62 94 VAL A O 1
ATOM 716 N N . ASP A 1 95 ? 3.591 1.609 -9.814 1.00 94.50 95 ASP A N 1
ATOM 717 C CA . ASP A 1 95 ? 4.379 2.428 -8.896 1.00 94.50 95 ASP A CA 1
ATOM 718 C C . ASP A 1 95 ? 3.859 2.317 -7.453 1.00 94.50 95 ASP A C 1
ATOM 720 O O . ASP A 1 95 ? 2.763 1.811 -7.208 1.00 94.50 95 ASP A O 1
ATOM 724 N N . ARG A 1 96 ? 4.651 2.820 -6.498 1.00 95.25 96 ARG A N 1
ATOM 725 C CA . ARG A 1 96 ? 4.302 2.862 -5.069 1.00 95.25 96 ARG A CA 1
ATOM 726 C C . ARG A 1 96 ? 2.963 3.553 -4.812 1.00 95.25 96 ARG A C 1
ATOM 728 O O . ARG A 1 96 ? 2.150 3.047 -4.052 1.00 95.25 96 ARG A O 1
ATOM 735 N N . GLY A 1 97 ? 2.728 4.693 -5.464 1.00 94.12 97 GLY A N 1
ATOM 736 C CA . GLY A 1 97 ? 1.513 5.478 -5.273 1.00 94.12 97 GLY A CA 1
ATOM 737 C C . GLY A 1 97 ? 0.271 4.729 -5.738 1.00 94.12 97 GLY A C 1
ATOM 738 O O . GLY A 1 97 ? -0.762 4.811 -5.086 1.00 94.12 97 GLY A O 1
ATOM 739 N N . ARG A 1 98 ? 0.370 3.954 -6.825 1.00 95.06 98 ARG A N 1
ATOM 740 C CA . ARG A 1 98 ? -0.730 3.092 -7.263 1.00 95.06 98 ARG A CA 1
ATOM 741 C C . ARG A 1 98 ? -1.042 1.996 -6.245 1.00 95.06 98 ARG A C 1
ATOM 743 O O . ARG A 1 98 ? -2.208 1.847 -5.920 1.00 95.06 98 ARG A O 1
ATOM 750 N N . ILE A 1 99 ? -0.038 1.300 -5.707 1.00 95.88 99 ILE A N 1
ATOM 751 C CA . ILE A 1 99 ? -0.257 0.264 -4.677 1.00 95.88 99 ILE A CA 1
ATOM 752 C C . ILE A 1 99 ? -0.971 0.856 -3.455 1.00 95.88 99 ILE A C 1
ATOM 754 O O . ILE A 1 99 ? -1.983 0.322 -3.017 1.00 95.88 99 ILE A O 1
ATOM 758 N N . VAL A 1 100 ? -0.481 1.992 -2.949 1.00 95.94 100 VAL A N 1
ATOM 759 C CA . VAL A 1 100 ? -1.078 2.660 -1.782 1.00 95.94 100 VAL A CA 1
ATOM 760 C C . VAL A 1 100 ? -2.519 3.087 -2.061 1.00 95.94 100 VAL A C 1
ATOM 762 O O . VAL A 1 100 ? -3.380 2.904 -1.210 1.00 95.94 100 VAL A O 1
ATOM 765 N N . ARG A 1 101 ? -2.811 3.622 -3.253 1.00 94.69 101 ARG A N 1
ATOM 766 C CA . ARG A 1 101 ? -4.179 4.026 -3.608 1.00 94.69 101 ARG A CA 1
ATOM 767 C C . ARG A 1 101 ? -5.152 2.852 -3.683 1.00 94.69 101 ARG A C 1
ATOM 769 O O . ARG A 1 101 ? -6.264 3.003 -3.197 1.00 94.69 101 ARG A O 1
ATOM 776 N N . GLU A 1 102 ? -4.749 1.716 -4.255 1.00 96.69 102 GLU A N 1
ATOM 777 C CA . GLU A 1 102 ? -5.599 0.513 -4.285 1.00 96.69 102 GLU A CA 1
ATOM 778 C C . GLU A 1 102 ? -5.871 0.004 -2.862 1.00 96.69 102 GLU A C 1
ATOM 780 O O . GLU A 1 102 ? -7.019 -0.248 -2.514 1.00 96.69 102 GLU A O 1
ATOM 785 N N . ALA A 1 103 ? -4.841 -0.043 -2.008 1.00 96.56 103 ALA A N 1
ATOM 786 C CA . ALA A 1 103 ? -4.993 -0.464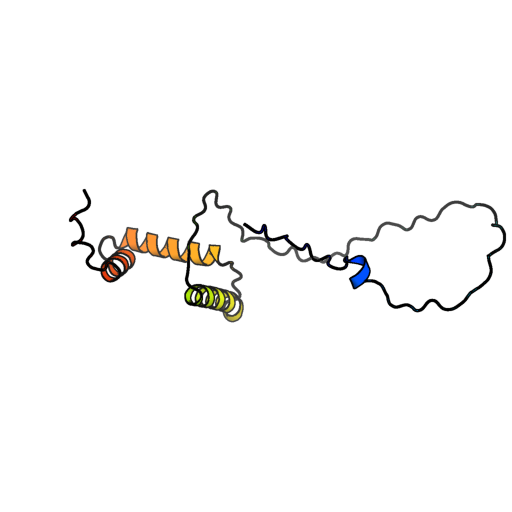 -0.616 1.00 96.56 103 ALA A CA 1
ATOM 787 C C . ALA A 1 103 ? -5.934 0.460 0.180 1.00 96.56 103 ALA A C 1
ATOM 789 O O . ALA A 1 103 ? -6.771 -0.011 0.946 1.00 96.56 103 ALA A O 1
ATOM 790 N N . VAL A 1 104 ? -5.826 1.780 -0.014 1.00 96.50 104 VAL A N 1
ATOM 791 C CA . VAL A 1 104 ? -6.733 2.752 0.619 1.00 96.50 104 VAL A CA 1
ATOM 792 C C . VAL A 1 104 ? -8.161 2.585 0.101 1.00 96.50 104 VAL A C 1
ATOM 794 O O . VAL A 1 104 ? -9.092 2.603 0.900 1.00 96.50 104 VAL A O 1
ATOM 797 N N . ALA A 1 105 ? -8.349 2.404 -1.209 1.00 96.31 105 ALA A N 1
ATOM 798 C CA . ALA A 1 105 ? -9.675 2.207 -1.789 1.00 96.31 105 ALA A CA 1
ATOM 799 C C . ALA A 1 105 ? -10.351 0.933 -1.257 1.00 96.31 105 ALA A C 1
ATOM 801 O O . ALA A 1 105 ? -11.520 0.981 -0.884 1.00 96.31 105 ALA A O 1
ATOM 802 N N . GLU A 1 106 ? -9.614 -0.178 -1.165 1.00 97.62 106 GLU A N 1
ATOM 803 C CA . GLU A 1 106 ? -10.106 -1.436 -0.592 1.00 97.62 106 GLU A CA 1
ATOM 804 C C . GLU A 1 106 ? -10.509 -1.271 0.880 1.00 97.62 106 GLU A C 1
ATOM 806 O O . GLU A 1 106 ? -11.592 -1.696 1.280 1.00 97.62 106 GLU A O 1
ATOM 811 N N . LEU A 1 107 ? -9.680 -0.591 1.676 1.00 97.06 107 LEU A N 1
ATOM 812 C CA . LEU A 1 107 ? -9.949 -0.359 3.095 1.00 97.06 107 LEU A CA 1
ATOM 813 C C . LEU A 1 107 ? -11.177 0.533 3.327 1.00 97.06 107 LEU A C 1
ATOM 815 O O . LEU A 1 107 ? -11.957 0.284 4.246 1.00 97.06 107 LEU A O 1
ATOM 819 N N . LEU A 1 108 ? -11.359 1.566 2.499 1.00 97.25 108 LEU A N 1
ATOM 820 C CA . LEU A 1 108 ? -12.539 2.432 2.558 1.00 97.25 108 LEU A CA 1
ATOM 821 C C . LEU A 1 108 ? -13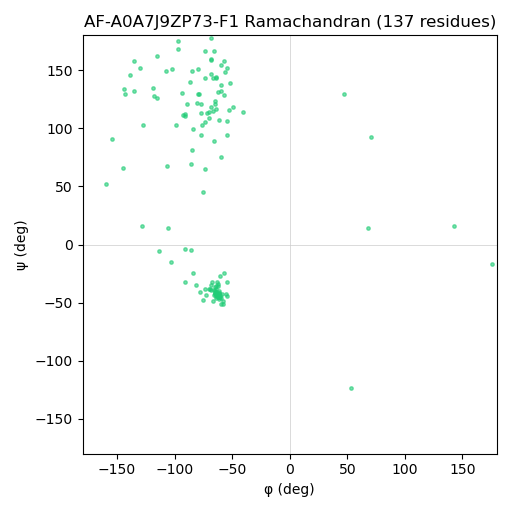.805 1.694 2.111 1.00 97.25 108 LEU A C 1
ATOM 823 O O . LEU A 1 108 ? -14.847 1.856 2.739 1.00 97.25 108 LEU A O 1
ATOM 827 N N . ALA A 1 109 ? -13.710 0.842 1.089 1.00 97.31 109 ALA A N 1
ATOM 828 C CA . ALA A 1 109 ? 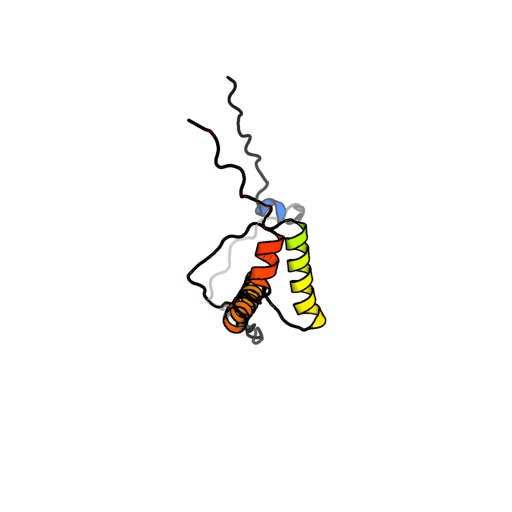-14.833 0.021 0.650 1.00 97.31 109 ALA A CA 1
ATOM 829 C C . ALA A 1 109 ? -15.269 -0.988 1.729 1.00 97.31 109 ALA A C 1
ATOM 831 O O . ALA A 1 109 ? -16.467 -1.148 1.960 1.00 97.31 109 ALA A O 1
ATOM 832 N N . ASP A 1 110 ? -14.322 -1.628 2.432 1.00 97.44 110 ASP A N 1
ATOM 833 C CA . ASP A 1 110 ? -14.644 -2.473 3.594 1.00 97.44 110 ASP A CA 1
ATOM 834 C C . ASP A 1 110 ? -15.329 -1.663 4.699 1.00 97.44 110 ASP A C 1
ATOM 836 O O . ASP A 1 110 ? -16.328 -2.101 5.264 1.00 97.44 110 ASP A O 1
ATOM 840 N N . PHE A 1 111 ? -14.835 -0.458 4.988 1.00 97.88 111 PHE A N 1
ATOM 841 C CA . PHE A 1 111 ? -15.455 0.410 5.985 1.00 97.88 111 PHE A CA 1
ATOM 842 C C . PHE A 1 111 ? -16.897 0.788 5.621 1.00 97.88 111 PHE A C 1
ATOM 844 O O . PHE A 1 111 ? -17.779 0.702 6.474 1.00 97.88 111 PHE A O 1
ATOM 851 N N . GLU A 1 112 ? -17.160 1.161 4.369 1.00 97.62 112 GLU A N 1
ATOM 852 C CA . GLU A 1 112 ? -18.512 1.493 3.908 1.00 97.62 112 GLU A CA 1
ATOM 853 C C . GLU A 1 112 ? -19.464 0.290 3.974 1.00 97.62 112 GLU A C 1
ATOM 855 O O . GLU A 1 112 ? -20.625 0.447 4.353 1.00 97.62 112 GLU A O 1
ATOM 860 N N . ALA A 1 113 ? -18.981 -0.913 3.646 1.00 97.50 113 ALA A N 1
ATOM 861 C CA . ALA A 1 113 ? -19.795 -2.127 3.645 1.00 97.50 113 ALA A CA 1
ATOM 862 C C . ALA A 1 113 ? -20.038 -2.698 5.055 1.00 97.50 113 ALA A C 1
ATOM 864 O O . ALA A 1 113 ? -21.142 -3.150 5.364 1.00 97.50 113 ALA A O 1
ATOM 865 N N . SER A 1 114 ? -19.007 -2.694 5.902 1.00 96.56 114 SER A N 1
ATOM 866 C CA . SER A 1 114 ? -18.971 -3.406 7.188 1.00 96.56 114 SER A CA 1
ATOM 867 C C . SER A 1 114 ? -19.176 -2.484 8.399 1.00 96.56 114 SER A C 1
ATOM 869 O O . SER A 1 114 ? -19.427 -2.967 9.512 1.00 96.56 114 SER A O 1
ATOM 871 N N . GLY A 1 115 ? -19.049 -1.165 8.220 1.00 95.56 115 GLY A N 1
ATOM 872 C CA . GLY A 1 115 ? -19.204 -0.154 9.265 1.00 95.56 115 GLY A CA 1
ATOM 873 C C . GLY A 1 115 ? -18.328 -0.435 10.487 1.00 95.56 115 GLY A C 1
ATOM 874 O O . GLY A 1 115 ? -17.111 -0.607 10.378 1.00 95.56 115 GLY A O 1
ATOM 875 N N . GLU A 1 116 ? -18.965 -0.538 11.659 1.00 94.50 116 GLU A N 1
ATOM 876 C CA . GLU A 1 116 ? -18.323 -0.787 12.962 1.00 94.50 116 GLU A CA 1
ATOM 877 C C . GLU A 1 116 ? -17.481 -2.066 13.026 1.00 94.50 116 GLU A C 1
ATOM 879 O O . GLU A 1 116 ? -16.570 -2.180 13.848 1.00 94.50 116 GLU A O 1
ATOM 884 N N . SER A 1 117 ? -17.791 -3.033 12.166 1.00 94.19 117 SER A N 1
ATOM 885 C CA . SER A 1 117 ? -17.122 -4.330 12.144 1.00 94.19 117 SER A CA 1
ATOM 886 C C . SER A 1 117 ? -15.905 -4.388 11.215 1.00 94.19 117 SER A C 1
ATOM 888 O O . SER A 1 117 ? -15.217 -5.415 11.225 1.00 94.19 117 SER A O 1
ATOM 890 N N . SER A 1 118 ? -15.628 -3.305 10.475 1.00 96.12 118 SER A N 1
ATOM 891 C CA . SER A 1 118 ? -14.534 -3.190 9.502 1.00 96.12 118 SER A CA 1
ATOM 892 C C . SER A 1 118 ? -13.151 -3.399 10.110 1.00 96.12 118 SER A C 1
ATOM 894 O O . SER A 1 118 ? -12.900 -3.147 11.297 1.00 96.12 118 SER A O 1
ATOM 896 N N . LEU A 1 119 ? -12.217 -3.833 9.266 1.00 93.81 119 LEU A N 1
ATOM 897 C CA . LEU A 1 119 ? -10.828 -4.058 9.661 1.00 93.81 119 LEU A CA 1
ATOM 898 C C . LEU A 1 119 ? -10.153 -2.757 10.118 1.00 93.81 119 LEU A C 1
ATOM 900 O O . LEU A 1 119 ? -9.353 -2.781 11.055 1.00 93.81 119 LEU A O 1
ATOM 904 N N . LEU A 1 120 ? -10.527 -1.627 9.508 1.00 95.00 120 LEU A N 1
ATOM 905 C CA . LEU A 1 120 ? -10.023 -0.300 9.860 1.00 95.00 120 LEU A CA 1
ATOM 906 C C . LEU A 1 120 ? -10.290 0.040 11.334 1.00 95.00 120 LEU A C 1
ATOM 908 O O . LEU A 1 120 ? -9.364 0.403 12.056 1.00 95.00 120 LEU A O 1
ATOM 912 N N . ILE A 1 121 ? -11.535 -0.111 11.799 1.00 95.25 121 ILE A N 1
ATOM 913 C CA . ILE A 1 121 ? -11.894 0.200 13.191 1.00 95.25 121 ILE A CA 1
ATOM 914 C C . ILE A 1 121 ? -11.181 -0.734 14.165 1.00 95.25 121 ILE A C 1
ATOM 916 O O . ILE A 1 121 ? -10.714 -0.276 15.208 1.00 95.25 121 ILE A O 1
ATOM 920 N N . ARG A 1 122 ? -11.093 -2.031 13.845 1.00 93.50 122 ARG A N 1
ATOM 921 C CA . ARG A 1 122 ? -10.422 -3.015 14.709 1.00 93.50 122 ARG A CA 1
ATOM 922 C C . ARG A 1 122 ? -8.960 -2.643 14.931 1.00 93.50 122 ARG A C 1
ATOM 924 O O . ARG A 1 122 ? -8.555 -2.494 16.079 1.00 93.50 122 ARG A O 1
ATOM 931 N N . ARG A 1 123 ? -8.215 -2.387 13.849 1.00 92.69 123 ARG A N 1
ATOM 932 C CA . ARG A 1 123 ? -6.801 -1.992 13.939 1.00 92.69 123 ARG A CA 1
ATOM 933 C C . ARG A 1 123 ? -6.615 -0.685 14.687 1.00 92.69 123 ARG A C 1
ATOM 935 O O . ARG A 1 123 ? -5.812 -0.630 15.607 1.00 92.69 123 ARG A O 1
ATOM 942 N N . LEU A 1 124 ? -7.405 0.339 14.361 1.00 93.31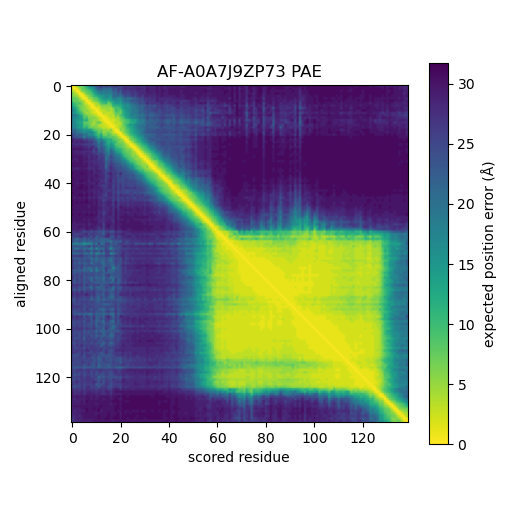 124 LEU A N 1
ATOM 943 C CA . LEU A 1 124 ? -7.284 1.625 15.041 1.00 93.31 124 LEU A CA 1
ATOM 944 C C . LEU A 1 124 ? -7.602 1.530 16.535 1.00 93.31 124 LEU A C 1
ATOM 946 O O . LEU A 1 124 ? -6.997 2.266 17.299 1.00 93.31 124 LEU A O 1
ATOM 950 N N . ARG A 1 125 ? -8.510 0.644 16.970 1.00 92.69 125 ARG A N 1
ATOM 951 C CA . ARG A 1 125 ? -8.792 0.409 18.399 1.00 92.69 125 ARG A CA 1
ATOM 952 C C . ARG A 1 125 ? -7.679 -0.364 19.105 1.00 92.69 125 ARG A C 1
ATOM 954 O O . ARG A 1 125 ? -7.394 -0.057 20.255 1.00 92.69 125 ARG A O 1
ATOM 961 N N . GLU A 1 126 ? -7.078 -1.347 18.442 1.00 87.94 126 GLU A N 1
ATOM 962 C CA . GLU A 1 126 ? -5.941 -2.116 18.971 1.00 87.94 126 GLU A CA 1
ATOM 963 C C . GLU A 1 126 ? -4.671 -1.257 19.075 1.00 87.94 126 GLU A C 1
ATOM 965 O O . GLU A 1 126 ? -3.900 -1.397 20.022 1.00 87.94 126 GLU A O 1
ATOM 970 N N . GLU A 1 127 ? -4.486 -0.331 18.132 1.00 76.69 127 GLU A N 1
ATOM 971 C CA . GLU A 1 127 ? -3.373 0.619 18.086 1.00 76.69 127 GLU A CA 1
ATOM 972 C C . GLU A 1 127 ? -3.618 1.891 18.909 1.00 76.69 127 GLU A C 1
ATOM 974 O O . GLU A 1 127 ? -2.703 2.703 19.020 1.00 76.69 127 GLU A O 1
ATOM 979 N N . GLN A 1 128 ? -4.804 2.084 19.509 1.00 60.97 128 GLN A N 1
ATOM 980 C CA . GLN A 1 128 ? -4.980 3.117 20.531 1.00 60.97 128 GLN A CA 1
ATOM 981 C C . GLN A 1 128 ? -4.357 2.608 21.839 1.00 60.97 128 GLN A C 1
ATOM 983 O O . GLN A 1 128 ? -5.000 1.831 22.553 1.00 60.97 128 GLN A O 1
ATOM 988 N N . PRO A 1 129 ? -3.150 3.057 22.244 1.00 54.34 129 PRO A N 1
ATOM 989 C CA . PRO A 1 129 ? -2.818 3.004 23.657 1.00 54.34 129 PRO A CA 1
ATOM 990 C C . PRO A 1 129 ? -3.910 3.777 24.402 1.00 54.34 129 PRO A C 1
ATOM 992 O O . PRO A 1 129 ? -4.480 4.719 23.855 1.00 54.34 129 PRO A O 1
ATOM 995 N N . ALA A 1 130 ? -4.218 3.383 25.636 1.00 53.00 130 ALA A N 1
ATOM 996 C CA . ALA A 1 130 ? -5.202 4.047 26.486 1.00 53.00 130 ALA A CA 1
ATOM 997 C C . ALA A 1 130 ? -4.833 5.527 26.748 1.00 53.00 130 ALA A C 1
ATOM 999 O O . ALA A 1 130 ? -4.374 5.895 27.825 1.00 53.00 130 ALA A O 1
ATOM 1000 N N . THR A 1 131 ? -5.019 6.415 25.772 1.00 56.28 131 THR A N 1
ATOM 1001 C CA . THR A 1 131 ? -4.860 7.862 25.911 1.00 56.28 131 THR A CA 1
ATOM 1002 C C . THR A 1 131 ? -6.180 8.420 26.427 1.00 56.28 131 THR A C 1
ATOM 1004 O O . THR A 1 131 ? -6.933 9.088 25.730 1.00 56.28 131 THR A O 1
ATOM 1007 N N . GLY A 1 132 ? -6.468 8.077 27.681 1.00 53.09 132 GLY A N 1
ATOM 1008 C CA . GLY A 1 132 ? -7.561 8.623 28.484 1.00 53.09 132 GLY A CA 1
ATOM 1009 C C . GLY A 1 132 ? -7.090 9.130 29.849 1.00 53.09 132 GLY A C 1
ATOM 1010 O O . GLY A 1 132 ? -7.909 9.309 30.740 1.00 53.09 132 GLY A O 1
ATOM 1011 N N . ALA A 1 133 ? -5.783 9.333 30.044 1.00 51.47 133 ALA A N 1
ATOM 1012 C CA . ALA A 1 133 ? -5.225 9.823 31.304 1.00 51.47 133 ALA A CA 1
ATOM 1013 C C . ALA A 1 133 ? -4.017 10.736 31.057 1.00 51.47 133 ALA A C 1
ATOM 1015 O O . ALA A 1 133 ? -2.887 10.382 31.367 1.00 51.47 133 ALA A O 1
ATOM 1016 N N . SER A 1 134 ? -4.237 11.898 30.443 1.00 48.59 134 SER A N 1
ATOM 1017 C CA . SER A 1 134 ? -3.327 13.056 30.531 1.00 48.59 134 SER A CA 1
ATOM 1018 C C . SER A 1 134 ? -4.083 14.331 30.152 1.00 48.59 134 SER A C 1
ATOM 1020 O O . SER A 1 134 ? -3.684 15.095 29.282 1.00 48.59 134 SER A O 1
ATOM 1022 N N . SER A 1 135 ? -5.226 14.536 30.799 1.00 56.09 135 SER A N 1
ATOM 1023 C CA . SER A 1 135 ? -5.806 15.860 30.990 1.00 56.09 135 SER A CA 1
ATOM 1024 C C . SER A 1 135 ? -5.609 16.234 32.455 1.00 56.09 135 SER A C 1
ATOM 1026 O O . SER A 1 135 ? -6.565 16.286 33.216 1.00 56.09 135 SER A O 1
ATOM 1028 N N . GLU A 1 136 ? -4.358 16.438 32.861 1.00 53.03 136 GLU A N 1
ATOM 1029 C CA . GLU A 1 136 ? -4.034 17.201 34.063 1.00 53.03 136 GLU A CA 1
ATOM 1030 C C . GLU A 1 136 ? -2.765 18.017 33.829 1.00 53.03 136 GLU A C 1
ATOM 1032 O O . GLU A 1 136 ? -1.727 17.490 33.443 1.00 53.03 136 GLU A O 1
ATOM 1037 N N . SER A 1 137 ? -2.890 19.304 34.153 1.00 56.59 137 SER A N 1
ATOM 1038 C CA . SER A 1 137 ? -1.811 20.203 34.550 1.00 56.59 137 SER A CA 1
ATOM 1039 C C . SER A 1 137 ? -0.816 20.636 33.470 1.00 56.59 137 SER A C 1
ATOM 1041 O O . SER A 1 137 ? 0.242 20.042 33.291 1.00 56.59 137 SER A O 1
ATOM 1043 N N . LEU A 1 138 ? -1.114 21.780 32.852 1.00 56.09 138 LEU A N 1
ATOM 1044 C CA . LEU A 1 138 ? -0.161 22.893 32.819 1.00 56.09 138 LEU A CA 1
ATOM 1045 C C . LEU A 1 138 ? -0.937 24.209 32.647 1.00 56.09 138 LEU A C 1
ATOM 1047 O O . LEU A 1 138 ? -1.274 24.625 31.539 1.00 56.09 138 LEU A O 1
ATOM 1051 N N . PHE A 1 139 ? -1.277 24.792 33.800 1.00 49.34 139 PHE A N 1
ATOM 1052 C CA . PHE A 1 139 ? -1.163 26.236 33.999 1.00 49.34 139 PHE A CA 1
ATOM 1053 C C . PHE A 1 139 ? 0.322 26.604 34.069 1.00 49.34 139 PHE A C 1
ATOM 1055 O O . PHE A 1 139 ? 1.098 25.765 34.584 1.00 49.34 139 PHE A O 1
#

Radius of gyration: 32.38 Å; Cα contacts (8 Å, |Δi|>4): 32; chains: 1; bounding box: 74×46×92 Å

pLDDT: mean 75.74, std 20.14, range [43.41, 98.56]

Foldseek 3Di:
DDDDDDDDDDDDDPCVVPPPPDDDDDDDDDDDDDDDDDDDDDPDDDDPDPDPPPPPPPDDDDDPDDDDDDDDPVVVVVLVVVQVCCCPVVVDHDDSVVVVVVVVVVQVVQCVVVPCNGPVNVVVVVPDDPPPPPPDDDD

Secondary structure (DSSP, 8-state):
----------PPPHHHHT----------PPP-PPPPP------PPPPP-S-------------S--------HHHHHHHHHHHHHHHHHS-----HHHHHHHHHHHHHHHHHHHGGGSHHHHHHHHS-----S------

Sequence (139 aa):
MASARSRRVNLPGAAELFRPTTSPAPQAPPPGPPPDEGPPTEPGPPQPRRGARKARTSGRQRHDEKITVYISAEELLDLEHTRLTLRGSYGIAVDRGRIVREAVAELLADFEASGESSLLIRRLREEQPATGASSESLF

Mean predicted aligned error: 19.34 Å